Protein AF-A0A920JZ73-F1 (afdb_monomer_lite)

Secondary structure (DSSP, 8-state):
-HHHHHHHHHHHHHHTS-HHHHHHHHHTT--HHHHIIIIIHHHHHHHHHHHHHHHHS------

pLDDT: mean 80.76, std 9.34, range [50.44, 91.69]

Foldseek 3Di:
DVVVLVVVLVVQLQVQQDVVQLVVCVVVVHDPVCCCVVRRVVSSVVSNVVSVCVVPPDPPPDD

Structure (mmCIF, N/CA/C/O backbone):
data_AF-A0A920JZ73-F1
#
_entry.id   AF-A0A920JZ73-F1
#
loop_
_atom_site.group_PDB
_atom_site.id
_atom_site.type_symbol
_atom_site.label_atom_id
_atom_site.label_alt_id
_atom_site.label_comp_id
_atom_site.label_asym_id
_atom_site.label_entity_id
_atom_site.label_seq_id
_atom_site.pdbx_PDB_ins_code
_atom_site.Cartn_x
_atom_site.Cartn_y
_atom_site.Cartn_z
_atom_site.occupancy
_atom_site.B_iso_or_equiv
_atom_site.auth_seq_id
_atom_site.auth_comp_id
_atom_site.auth_asym_id
_atom_site.auth_atom_id
_atom_site.pdbx_PDB_model_num
ATOM 1 N N . MET A 1 1 ? 15.613 13.357 -12.745 1.00 56.28 1 MET A N 1
ATOM 2 C CA . MET A 1 1 ? 14.133 13.269 -12.778 1.00 56.28 1 MET A CA 1
ATOM 3 C C . MET A 1 1 ? 13.609 11.919 -12.265 1.00 56.28 1 MET A C 1
ATOM 5 O O . MET A 1 1 ? 12.530 11.503 -12.655 1.00 56.28 1 MET A O 1
ATOM 9 N N . ILE A 1 2 ? 14.319 11.252 -11.344 1.00 68.62 2 ILE A N 1
ATOM 10 C CA . ILE A 1 2 ? 13.890 9.945 -10.813 1.00 68.62 2 ILE A CA 1
ATOM 11 C C . ILE A 1 2 ? 12.727 10.088 -9.808 1.00 68.62 2 ILE A C 1
ATOM 13 O O . ILE A 1 2 ? 11.791 9.300 -9.825 1.00 68.62 2 ILE A O 1
ATOM 17 N N . ILE A 1 3 ? 12.750 11.151 -8.992 1.00 77.94 3 ILE A N 1
ATOM 18 C CA . ILE A 1 3 ? 11.743 11.430 -7.955 1.00 77.94 3 ILE A CA 1
ATOM 19 C C . ILE A 1 3 ? 10.330 11.653 -8.531 1.00 77.94 3 ILE A C 1
ATOM 21 O O . ILE A 1 3 ? 9.422 10.962 -8.078 1.00 77.94 3 ILE A O 1
ATOM 25 N N . PRO A 1 4 ? 10.096 12.543 -9.524 1.00 81.50 4 PRO A N 1
ATOM 26 C CA . PRO A 1 4 ? 8.742 12.763 -10.044 1.00 81.50 4 PRO A CA 1
ATOM 27 C C . PRO A 1 4 ? 8.157 11.527 -10.744 1.00 81.50 4 PRO A C 1
ATOM 29 O O . PRO A 1 4 ? 6.953 11.306 -10.676 1.00 81.50 4 PRO A O 1
ATOM 32 N N . PHE A 1 5 ? 8.998 10.696 -11.368 1.00 80.44 5 PHE A N 1
ATOM 33 C CA . PHE A 1 5 ? 8.550 9.479 -12.048 1.00 80.44 5 PHE A CA 1
ATOM 34 C C . PHE A 1 5 ? 8.074 8.413 -11.054 1.00 80.44 5 PHE A C 1
ATOM 36 O O . PHE A 1 5 ? 6.983 7.870 -11.192 1.00 80.44 5 PHE A O 1
ATOM 43 N N . VAL A 1 6 ? 8.858 8.169 -9.998 1.00 78.06 6 VAL A N 1
ATOM 44 C CA . VAL A 1 6 ? 8.485 7.228 -8.930 1.00 78.06 6 VAL A CA 1
ATOM 45 C C . VAL A 1 6 ? 7.260 7.724 -8.153 1.00 78.06 6 VAL A C 1
ATOM 47 O O . VAL A 1 6 ? 6.397 6.918 -7.808 1.00 78.06 6 VAL A O 1
ATOM 50 N N . ALA A 1 7 ? 7.150 9.036 -7.912 1.00 81.75 7 ALA A N 1
ATOM 51 C CA . ALA A 1 7 ? 5.990 9.630 -7.250 1.00 81.75 7 ALA A CA 1
ATOM 52 C C . ALA A 1 7 ? 4.695 9.408 -8.048 1.00 81.75 7 ALA A C 1
ATOM 54 O O . ALA A 1 7 ? 3.734 8.902 -7.481 1.00 81.75 7 ALA A O 1
ATOM 55 N N . SER A 1 8 ? 4.693 9.685 -9.358 1.00 83.00 8 SER A N 1
ATOM 56 C CA . SER A 1 8 ? 3.513 9.480 -10.215 1.00 83.00 8 SER A CA 1
ATOM 57 C C . SER A 1 8 ? 3.056 8.020 -10.230 1.00 83.00 8 SER A C 1
ATOM 59 O O . SER A 1 8 ? 1.893 7.740 -9.969 1.00 83.00 8 SER A O 1
ATOM 61 N N . LEU A 1 9 ? 3.983 7.075 -10.440 1.00 79.38 9 LEU A N 1
ATOM 62 C CA . LEU A 1 9 ? 3.657 5.642 -10.483 1.00 79.38 9 LEU A CA 1
ATOM 63 C C . LEU A 1 9 ? 3.095 5.116 -9.157 1.00 79.38 9 LEU A C 1
ATOM 65 O O . LEU A 1 9 ? 2.288 4.184 -9.144 1.00 79.38 9 LEU A O 1
ATOM 69 N N . THR A 1 10 ? 3.554 5.686 -8.043 1.00 81.56 10 THR A N 1
ATOM 70 C CA . THR A 1 10 ? 3.064 5.334 -6.707 1.00 81.56 10 THR A CA 1
ATOM 71 C C . THR A 1 10 ? 1.674 5.920 -6.464 1.00 81.56 10 THR A C 1
ATOM 73 O O . THR A 1 10 ? 0.820 5.233 -5.907 1.00 81.56 10 THR A O 1
ATOM 76 N N . ASP A 1 11 ? 1.427 7.156 -6.900 1.00 84.50 11 ASP A N 1
ATOM 77 C CA . ASP A 1 11 ? 0.127 7.821 -6.778 1.00 84.50 11 ASP A CA 1
ATOM 78 C C . ASP A 1 11 ? -0.956 7.087 -7.588 1.00 84.50 11 ASP A C 1
ATOM 80 O O . ASP A 1 11 ? -2.037 6.800 -7.068 1.00 84.50 11 ASP A O 1
ATOM 84 N N . ASP A 1 12 ? -0.621 6.644 -8.806 1.00 82.31 12 ASP A N 1
ATOM 85 C CA . ASP A 1 12 ? -1.500 5.822 -9.647 1.00 82.31 12 ASP A CA 1
ATOM 86 C C . ASP A 1 12 ? -1.829 4.477 -8.979 1.00 82.31 12 ASP A C 1
ATOM 88 O O . ASP A 1 12 ? -2.989 4.061 -8.910 1.00 82.31 12 ASP A O 1
ATOM 92 N N . ALA A 1 13 ? -0.820 3.803 -8.417 1.00 81.81 13 ALA A N 1
ATOM 93 C CA . ALA A 1 13 ? -1.009 2.523 -7.737 1.00 81.81 13 ALA A CA 1
ATOM 94 C C . ALA A 1 13 ? -1.862 2.636 -6.460 1.00 81.81 13 ALA A C 1
ATOM 96 O O . ALA A 1 13 ? -2.586 1.701 -6.112 1.00 81.81 13 ALA A O 1
ATOM 97 N N . LEU A 1 14 ? -1.786 3.768 -5.754 1.00 82.50 14 LEU A N 1
ATOM 98 C CA . LEU A 1 14 ? -2.594 4.040 -4.564 1.00 82.50 14 LEU A CA 1
ATOM 99 C C . LEU A 1 14 ? -4.024 4.461 -4.918 1.00 82.50 14 LEU A C 1
ATOM 101 O O . LEU A 1 14 ? -4.962 4.039 -4.241 1.00 82.50 14 LEU A O 1
ATOM 105 N N . THR A 1 15 ? -4.196 5.249 -5.978 1.00 84.06 15 THR A N 1
ATOM 106 C CA . THR A 1 15 ? -5.506 5.702 -6.472 1.00 84.06 15 THR A CA 1
ATOM 107 C C . THR A 1 15 ? -6.304 4.562 -7.102 1.00 84.06 15 THR A C 1
ATOM 109 O O . THR A 1 15 ? -7.533 4.560 -7.054 1.00 84.06 15 THR A O 1
ATOM 112 N N . ALA A 1 16 ? -5.620 3.531 -7.605 1.00 83.00 16 ALA A N 1
ATOM 113 C CA . ALA A 1 16 ? -6.245 2.295 -8.062 1.00 83.00 16 ALA A CA 1
ATOM 114 C C . ALA A 1 16 ? -6.965 1.513 -6.945 1.00 83.00 16 ALA A C 1
ATOM 116 O O . ALA A 1 16 ? -7.783 0.645 -7.250 1.00 83.00 16 ALA A O 1
ATOM 117 N N . VAL A 1 17 ? -6.689 1.789 -5.661 1.00 84.62 17 VAL A N 1
ATOM 118 C CA . VAL A 1 17 ? -7.392 1.146 -4.543 1.00 84.62 17 VAL A CA 1
ATOM 119 C C . VAL A 1 17 ? -8.776 1.784 -4.371 1.00 84.62 17 VAL A C 1
ATOM 121 O O . VAL A 1 17 ? -8.862 2.947 -3.970 1.00 84.62 17 VAL A O 1
ATOM 124 N N . PRO A 1 18 ? -9.877 1.042 -4.599 1.00 82.56 18 PRO A N 1
ATOM 125 C CA . PRO A 1 18 ? -11.216 1.601 -4.496 1.00 82.56 18 PRO A CA 1
ATOM 126 C C . PRO A 1 18 ? -11.522 2.059 -3.068 1.00 82.56 18 PRO A C 1
ATOM 128 O O . PRO A 1 18 ? -11.305 1.335 -2.092 1.00 82.56 18 PRO A O 1
ATOM 131 N N . GLN A 1 19 ? -12.081 3.264 -2.952 1.00 84.38 19 GLN A N 1
ATOM 132 C CA . GLN A 1 19 ? -12.411 3.897 -1.674 1.00 84.38 19 GLN A CA 1
ATOM 133 C C . GLN A 1 19 ? -13.365 3.042 -0.822 1.00 84.38 19 GLN A C 1
ATOM 135 O O . GLN A 1 19 ? -13.222 2.992 0.398 1.00 84.38 19 GLN A O 1
ATOM 140 N N . SER A 1 20 ? -14.240 2.264 -1.464 1.00 85.31 20 SER A N 1
ATOM 141 C CA . SER A 1 20 ? -15.151 1.314 -0.818 1.00 85.31 20 SER A CA 1
ATOM 142 C C . SER A 1 20 ? -14.432 0.271 0.049 1.00 85.31 20 SER A C 1
ATOM 144 O O . SER A 1 20 ? -14.982 -0.165 1.054 1.00 85.31 20 SER A O 1
ATOM 146 N N . LEU A 1 21 ? -13.194 -0.116 -0.292 1.00 84.94 21 LEU A N 1
ATOM 147 C CA . LEU A 1 21 ? -12.403 -1.046 0.524 1.00 84.94 21 LEU A CA 1
ATOM 148 C C . LEU A 1 21 ? -11.873 -0.381 1.801 1.00 84.94 21 LEU A C 1
ATOM 150 O O . LEU A 1 21 ? -11.875 -1.001 2.864 1.00 84.94 21 LEU A O 1
ATOM 154 N N . LYS A 1 22 ? -11.454 0.889 1.721 1.00 84.88 22 LYS A N 1
ATOM 155 C CA . LYS A 1 22 ? -11.069 1.674 2.907 1.00 84.88 22 LYS A CA 1
ATOM 156 C C . LYS A 1 22 ? -12.268 1.891 3.821 1.00 84.88 22 LYS A C 1
ATOM 158 O O . LYS A 1 22 ? -12.167 1.663 5.021 1.00 84.88 22 LYS A O 1
ATOM 163 N N . GLU A 1 23 ? -13.393 2.303 3.248 1.00 88.00 23 GLU A N 1
ATOM 164 C CA . GLU A 1 23 ? -14.626 2.565 3.992 1.00 88.00 23 GLU A CA 1
ATOM 165 C C . GLU A 1 23 ? -15.201 1.286 4.606 1.00 88.00 23 GLU A C 1
ATOM 167 O O . GLU A 1 23 ? -15.592 1.302 5.768 1.00 88.00 23 GLU A O 1
ATOM 172 N N . GLY A 1 24 ? -15.166 0.158 3.889 1.00 88.94 24 GLY A N 1
ATOM 173 C CA . GLY A 1 24 ? -15.565 -1.147 4.420 1.00 88.94 24 GLY A CA 1
ATOM 174 C C . GLY A 1 24 ? -14.686 -1.608 5.585 1.00 88.94 24 GLY A C 1
ATOM 175 O O . GLY A 1 24 ? -15.200 -2.083 6.591 1.00 88.94 24 GLY A O 1
ATOM 176 N N . SER A 1 25 ? -13.369 -1.404 5.494 1.00 88.06 25 SER A N 1
ATOM 177 C CA . SER A 1 25 ? -12.428 -1.706 6.582 1.00 88.06 25 SER A CA 1
ATOM 178 C C . SER A 1 25 ? -12.711 -0.866 7.833 1.00 88.06 25 SER A C 1
ATOM 180 O O . SER A 1 25 ? -12.817 -1.398 8.936 1.00 88.06 25 SER A O 1
ATOM 182 N N . LEU A 1 26 ? -12.917 0.442 7.657 1.00 90.50 26 LEU A N 1
ATOM 183 C CA . LEU A 1 26 ? -13.262 1.356 8.749 1.00 90.50 26 LEU A CA 1
ATOM 184 C C . LEU A 1 26 ? -14.636 1.036 9.359 1.00 90.50 26 LEU A C 1
ATOM 186 O O . LEU A 1 26 ? -14.788 1.083 10.578 1.00 90.50 26 LEU A O 1
ATOM 190 N N . ALA A 1 27 ? -15.622 0.657 8.540 1.00 90.25 27 ALA A N 1
ATOM 191 C CA . ALA A 1 27 ? -16.955 0.258 8.996 1.00 90.25 27 ALA A CA 1
ATOM 192 C C . ALA A 1 27 ? -16.947 -1.053 9.803 1.00 90.25 27 ALA A C 1
ATOM 194 O O . ALA A 1 27 ? -17.796 -1.240 10.670 1.00 90.25 27 ALA A O 1
ATOM 195 N N . MET A 1 28 ? -15.968 -1.934 9.569 1.00 87.19 28 MET A N 1
ATOM 196 C CA . MET A 1 28 ? -15.730 -3.129 10.390 1.00 87.19 28 MET A CA 1
ATOM 197 C C . MET A 1 28 ? -14.988 -2.831 11.706 1.00 87.19 28 MET A C 1
ATOM 199 O O . MET A 1 28 ? -14.715 -3.750 12.474 1.00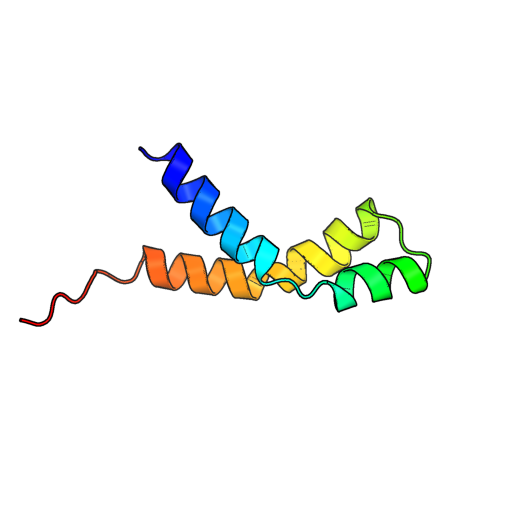 87.19 28 MET A O 1
ATOM 203 N N . GLY A 1 29 ? -14.672 -1.562 11.987 1.00 90.56 29 GLY A N 1
ATOM 204 C CA . GLY A 1 29 ? -13.955 -1.146 13.192 1.00 90.56 29 GLY A CA 1
ATOM 205 C C . GLY A 1 29 ? -12.432 -1.249 13.086 1.00 90.56 29 GLY A C 1
ATOM 206 O O . GLY A 1 29 ? -11.755 -1.111 14.103 1.00 90.56 29 GLY A O 1
ATOM 207 N N . ALA A 1 30 ? -11.878 -1.472 11.888 1.00 90.19 30 ALA A N 1
ATOM 208 C CA . ALA A 1 30 ? -10.433 -1.467 11.696 1.00 90.19 30 ALA A CA 1
ATOM 209 C C . ALA A 1 30 ? -9.875 -0.045 11.813 1.00 90.19 30 ALA A C 1
ATOM 211 O O . ALA A 1 30 ? -10.475 0.933 11.364 1.00 90.19 30 ALA A O 1
ATOM 212 N N . THR A 1 31 ? -8.675 0.082 12.364 1.00 91.69 31 THR A N 1
ATOM 213 C CA . THR A 1 31 ? -7.968 1.364 12.411 1.00 91.69 31 THR A CA 1
ATOM 214 C C . THR A 1 31 ? -7.401 1.743 11.040 1.00 91.69 31 THR A C 1
ATOM 216 O O . THR A 1 31 ? -7.242 0.911 10.143 1.00 91.69 31 THR A O 1
ATOM 219 N N . ILE A 1 32 ? -7.019 3.011 10.863 1.00 86.88 32 ILE A N 1
ATOM 220 C CA . ILE A 1 32 ? -6.332 3.482 9.644 1.00 86.88 32 ILE A CA 1
ATOM 221 C C . ILE A 1 32 ? -5.036 2.685 9.397 1.00 86.88 32 ILE A C 1
ATOM 223 O O . ILE A 1 32 ? -4.695 2.387 8.252 1.00 86.88 32 ILE A O 1
ATOM 227 N N . SER A 1 33 ? -4.330 2.298 10.465 1.00 88.81 33 SER A N 1
ATOM 228 C CA . SER A 1 33 ? -3.075 1.541 10.377 1.00 88.81 33 SER A CA 1
ATOM 229 C C . SER A 1 33 ? -3.307 0.095 9.918 1.00 88.81 33 SER A C 1
ATOM 231 O O . SER A 1 33 ? -2.592 -0.403 9.045 1.00 88.81 33 SER A O 1
ATOM 233 N N . GLU A 1 34 ? -4.353 -0.555 10.435 1.00 87.75 34 GLU A N 1
ATOM 234 C CA . GLU A 1 34 ? -4.776 -1.893 9.995 1.00 87.75 34 GLU A CA 1
ATOM 235 C C . GLU A 1 34 ? -5.311 -1.866 8.568 1.00 87.75 34 GLU A C 1
ATOM 237 O O . GLU A 1 34 ? -4.874 -2.657 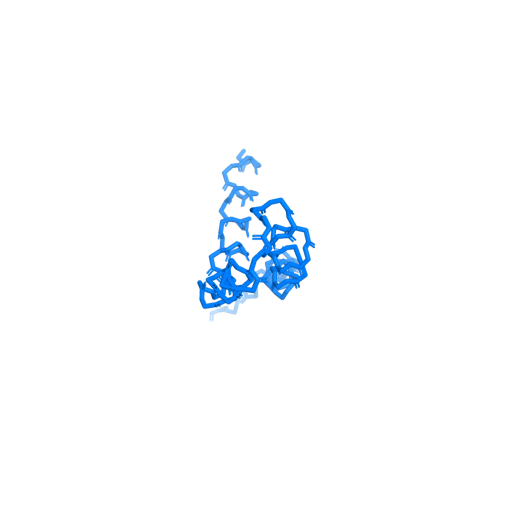7.740 1.00 87.75 34 GLU A O 1
ATOM 242 N N . THR A 1 35 ? -6.160 -0.890 8.242 1.00 89.38 35 THR A N 1
ATOM 243 C CA . THR A 1 35 ? -6.677 -0.676 6.884 1.00 89.38 35 THR A CA 1
ATOM 244 C C . THR A 1 35 ? -5.529 -0.477 5.898 1.00 89.38 35 THR A C 1
ATOM 246 O O . THR A 1 35 ? -5.519 -1.057 4.817 1.00 89.38 35 THR A O 1
ATOM 249 N N . THR A 1 36 ? -4.499 0.283 6.273 1.00 88.50 36 THR A N 1
ATOM 250 C CA . THR A 1 36 ? -3.340 0.487 5.399 1.00 88.50 36 THR A CA 1
ATOM 251 C C . THR A 1 36 ? -2.591 -0.814 5.148 1.00 88.50 36 THR A C 1
ATOM 253 O O . THR A 1 36 ? -2.347 -1.164 3.997 1.00 88.50 36 THR A O 1
ATOM 256 N N . LYS A 1 37 ? -2.266 -1.571 6.199 1.00 86.19 37 LYS A N 1
ATOM 257 C CA . LYS A 1 37 ? -1.468 -2.796 6.057 1.00 86.19 37 LYS A CA 1
ATOM 258 C C . LYS A 1 37 ? -2.234 -3.967 5.450 1.00 86.19 37 LYS A C 1
ATOM 260 O O . LYS A 1 37 ? -1.657 -4.722 4.678 1.00 86.19 37 LYS A O 1
ATOM 265 N N . GLN A 1 38 ? -3.500 -4.134 5.816 1.00 86.81 38 GLN A N 1
ATOM 266 C CA . GLN A 1 38 ? -4.298 -5.306 5.456 1.00 86.81 38 GLN A 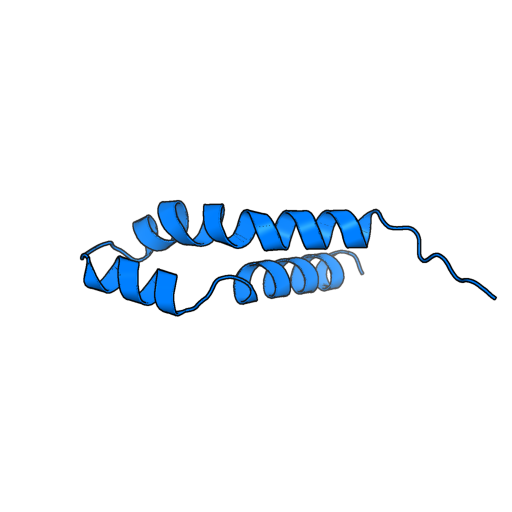CA 1
ATOM 267 C C . GLN A 1 38 ? -5.192 -5.085 4.240 1.00 86.81 38 GLN A C 1
ATOM 269 O O . GLN A 1 38 ? -5.618 -6.062 3.633 1.00 86.81 38 GLN A O 1
ATOM 274 N N . VAL A 1 39 ? -5.460 -3.831 3.868 1.00 88.50 39 VAL A N 1
ATOM 275 C CA . VAL A 1 39 ? -6.315 -3.504 2.723 1.00 88.50 39 VAL A CA 1
ATOM 276 C C . VAL A 1 39 ? -5.539 -2.726 1.674 1.00 88.50 39 VAL A C 1
ATOM 278 O O . VAL A 1 39 ? -5.432 -3.201 0.553 1.00 88.50 39 VAL A O 1
ATOM 281 N N . ILE A 1 40 ? -4.938 -1.581 2.013 1.00 85.94 40 ILE A N 1
ATOM 282 C CA . ILE A 1 40 ? -4.290 -0.713 1.014 1.00 85.94 40 ILE A CA 1
ATOM 283 C C . ILE A 1 40 ? -3.056 -1.381 0.398 1.00 85.94 40 ILE A C 1
ATOM 285 O O . ILE A 1 40 ? -2.978 -1.434 -0.821 1.00 85.94 40 ILE A O 1
ATOM 289 N N . ILE A 1 41 ? -2.121 -1.906 1.201 1.00 86.62 41 ILE A N 1
ATOM 290 C CA . ILE A 1 41 ? -0.894 -2.566 0.706 1.00 86.62 41 ILE A CA 1
ATOM 291 C C . ILE A 1 41 ? -1.202 -3.756 -0.229 1.00 86.62 41 ILE A C 1
ATOM 293 O O . ILE A 1 41 ? -0.628 -3.812 -1.316 1.00 86.62 41 ILE A O 1
ATOM 297 N N . PRO A 1 42 ? -2.083 -4.712 0.131 1.00 83.12 42 PRO A N 1
ATOM 298 C CA . PRO A 1 42 ? -2.416 -5.809 -0.776 1.00 83.12 42 PRO A CA 1
ATOM 299 C C . PRO A 1 42 ? -3.333 -5.384 -1.931 1.00 83.12 42 PRO A C 1
ATOM 301 O O . PRO A 1 42 ? -3.204 -5.925 -3.026 1.00 83.12 42 PRO A O 1
ATOM 304 N N . ALA A 1 43 ? -4.231 -4.411 -1.749 1.00 85.62 43 ALA A N 1
ATOM 305 C CA . ALA A 1 43 ? -5.084 -3.938 -2.841 1.00 85.62 43 ALA A CA 1
ATOM 306 C C . ALA A 1 43 ? -4.289 -3.155 -3.897 1.00 85.62 43 ALA A C 1
ATOM 308 O O . ALA A 1 43 ? -4.537 -3.325 -5.091 1.00 85.62 43 ALA A O 1
ATOM 309 N N . SER A 1 44 ? -3.297 -2.358 -3.483 1.00 85.75 44 SER A N 1
ATOM 310 C CA . SER A 1 44 ? -2.426 -1.608 -4.39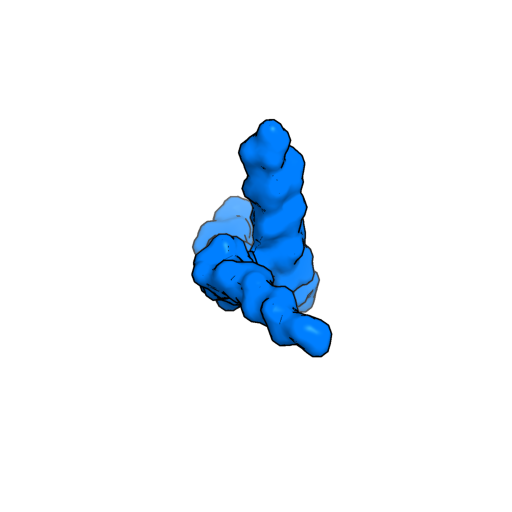5 1.00 85.75 44 SER A CA 1
ATOM 311 C C . SER A 1 44 ? -1.440 -2.501 -5.146 1.00 85.75 44 SER A C 1
ATOM 313 O O . SER A 1 44 ? -0.869 -2.060 -6.140 1.00 85.75 44 SER A O 1
ATOM 315 N N . PHE A 1 45 ? -1.281 -3.771 -4.750 1.00 83.88 45 PHE A N 1
ATOM 316 C CA . PHE A 1 45 ? -0.422 -4.742 -5.435 1.00 83.88 45 PHE A CA 1
ATOM 317 C C . PHE A 1 45 ? -0.735 -4.842 -6.935 1.00 83.88 45 PHE A C 1
ATOM 319 O O . PHE A 1 45 ? 0.182 -4.875 -7.750 1.00 83.88 45 PHE A O 1
ATOM 326 N N . HIS A 1 46 ? -2.015 -4.802 -7.318 1.00 78.94 46 HIS A N 1
ATOM 327 C CA . HIS A 1 46 ? -2.422 -4.818 -8.727 1.00 78.94 46 HIS A CA 1
ATOM 328 C C . HIS A 1 46 ? -1.927 -3.579 -9.486 1.00 78.94 46 HIS A C 1
ATOM 330 O O . HIS A 1 46 ? -1.419 -3.700 -10.600 1.00 78.94 46 HIS A O 1
ATOM 336 N N . GLY A 1 47 ? -2.026 -2.401 -8.862 1.00 79.00 47 GLY A N 1
ATOM 337 C CA . GLY A 1 47 ? -1.520 -1.145 -9.411 1.00 79.00 47 GLY A CA 1
ATOM 338 C C . GLY A 1 47 ? 0.001 -1.149 -9.531 1.00 79.00 47 GLY A C 1
ATOM 339 O O . GLY A 1 47 ? 0.525 -0.842 -10.591 1.00 79.00 47 GLY A O 1
ATOM 340 N N . ILE A 1 48 ? 0.714 -1.600 -8.493 1.00 82.38 48 ILE A N 1
ATOM 341 C CA . ILE A 1 48 ? 2.182 -1.701 -8.492 1.00 82.38 48 ILE A CA 1
ATOM 342 C C . ILE A 1 48 ? 2.665 -2.649 -9.593 1.00 82.38 48 ILE A C 1
ATOM 344 O O . ILE A 1 48 ? 3.601 -2.312 -10.314 1.00 82.38 48 ILE A O 1
ATOM 348 N N . VAL A 1 49 ? 2.025 -3.812 -9.754 1.00 82.44 49 VAL A N 1
ATOM 349 C CA . VAL A 1 49 ? 2.364 -4.771 -10.817 1.00 82.44 49 VAL A CA 1
ATOM 350 C C . VAL A 1 49 ? 2.107 -4.164 -12.199 1.00 82.44 49 VAL A C 1
ATOM 352 O O . VAL A 1 49 ? 2.969 -4.275 -13.066 1.00 82.44 49 VAL A O 1
ATOM 355 N N . GLY A 1 50 ? 0.988 -3.462 -12.402 1.00 80.38 50 GLY A N 1
ATOM 356 C CA . GLY A 1 50 ? 0.709 -2.738 -13.648 1.00 80.38 50 GLY A CA 1
ATOM 357 C C . GLY A 1 50 ? 1.739 -1.643 -13.952 1.00 80.38 50 GLY A C 1
ATOM 358 O O . GLY A 1 50 ? 2.271 -1.589 -15.060 1.00 80.38 50 GLY A O 1
ATOM 359 N N . SER A 1 51 ? 2.088 -0.828 -12.955 1.00 77.44 51 SER A N 1
ATOM 360 C CA . SER A 1 51 ? 3.113 0.218 -13.047 1.00 77.44 51 SER A CA 1
ATOM 361 C C . SER A 1 51 ? 4.496 -0.354 -13.357 1.00 77.44 51 SER A C 1
ATOM 363 O O . SER A 1 51 ? 5.224 0.200 -14.177 1.00 77.44 51 SER A O 1
ATOM 365 N N . PHE A 1 52 ? 4.859 -1.488 -12.749 1.00 81.12 52 PHE A N 1
ATOM 366 C CA . PHE A 1 52 ? 6.097 -2.204 -13.057 1.00 81.12 52 PHE A CA 1
ATOM 367 C C . PHE A 1 52 ? 6.098 -2.721 -14.495 1.00 81.12 52 PHE A C 1
ATOM 369 O O . PHE A 1 52 ? 7.069 -2.514 -15.216 1.00 81.12 52 PHE A O 1
ATOM 376 N N . LEU A 1 53 ? 5.011 -3.355 -14.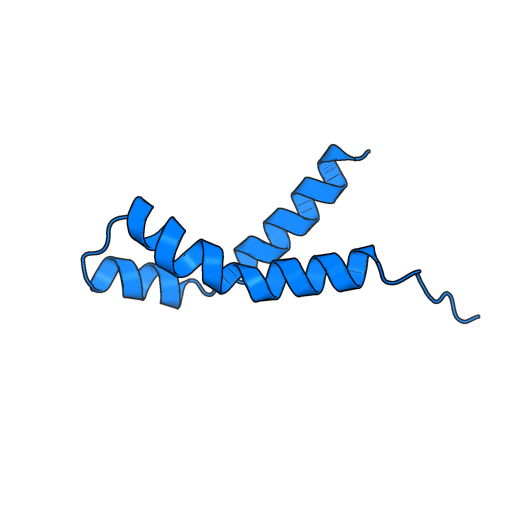937 1.00 80.69 53 LEU A N 1
ATOM 377 C CA . LEU A 1 53 ? 4.887 -3.839 -16.311 1.00 80.69 53 LEU A CA 1
ATOM 378 C C . LEU A 1 53 ? 4.978 -2.696 -17.330 1.00 80.69 53 LEU A C 1
ATOM 380 O O . LEU A 1 53 ? 5.622 -2.866 -18.358 1.00 80.69 53 LEU A O 1
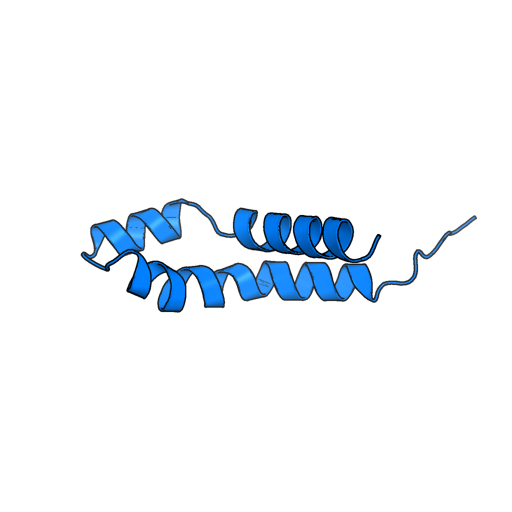ATOM 384 N N . LEU A 1 54 ? 4.406 -1.526 -17.034 1.00 76.06 54 LEU A N 1
ATOM 385 C CA . LEU A 1 54 ? 4.537 -0.322 -17.861 1.00 76.06 54 LEU A CA 1
ATOM 386 C C . LEU A 1 54 ? 5.961 0.239 -17.860 1.00 76.06 54 LEU A C 1
ATOM 388 O O . LEU A 1 54 ? 6.482 0.568 -18.919 1.00 76.06 54 LEU A O 1
ATOM 392 N N . ALA A 1 55 ? 6.607 0.320 -16.696 1.00 76.06 55 ALA A N 1
ATOM 393 C CA . ALA A 1 55 ? 7.974 0.824 -16.576 1.00 76.06 55 ALA A CA 1
ATOM 394 C C . ALA A 1 55 ? 9.000 -0.081 -17.281 1.00 76.06 55 ALA A C 1
ATOM 396 O O . ALA A 1 55 ? 9.987 0.413 -17.823 1.00 76.06 55 ALA A O 1
ATOM 397 N N . PHE A 1 56 ? 8.765 -1.398 -17.283 1.00 77.31 56 PHE A N 1
ATOM 398 C CA . PHE A 1 56 ? 9.581 -2.377 -18.005 1.00 77.31 56 PHE A CA 1
ATOM 399 C C . PHE A 1 56 ? 9.120 -2.624 -19.437 1.00 77.31 56 PHE A C 1
ATOM 401 O O . PHE A 1 56 ? 9.848 -3.280 -20.180 1.00 77.31 56 PHE A O 1
ATOM 408 N N . SER A 1 57 ? 7.955 -2.118 -19.845 1.00 76.00 57 SER A N 1
ATOM 409 C CA . SER A 1 57 ? 7.551 -2.141 -21.243 1.00 76.00 57 SER A CA 1
ATOM 410 C C . SER A 1 57 ? 8.414 -1.116 -21.972 1.00 76.00 57 SER A C 1
ATOM 412 O O . SER A 1 57 ? 8.192 0.085 -21.801 1.00 76.00 57 SER A O 1
ATOM 414 N N . PRO A 1 58 ? 9.390 -1.528 -22.802 1.00 64.38 58 PRO A N 1
ATOM 415 C CA . PRO A 1 58 ? 9.998 -0.577 -23.713 1.00 64.38 58 PRO A CA 1
ATOM 416 C C . PRO A 1 58 ? 8.861 0.046 -24.536 1.00 64.38 58 PRO A C 1
ATOM 418 O O . PRO A 1 58 ? 7.948 -0.687 -24.939 1.00 64.38 58 PRO A O 1
ATOM 421 N N . PRO A 1 59 ? 8.851 1.373 -24.758 1.00 50.44 59 PRO A N 1
ATOM 422 C CA . PRO A 1 59 ? 7.895 1.968 -25.670 1.00 50.44 59 PRO A CA 1
ATOM 423 C C . PRO A 1 59 ? 8.131 1.299 -27.019 1.00 50.44 59 PRO A C 1
ATOM 425 O O . PRO A 1 59 ? 9.149 1.518 -27.676 1.00 50.44 59 PRO A O 1
ATOM 428 N N . LEU A 1 60 ? 7.221 0.406 -27.403 1.00 59.88 60 LEU A N 1
ATOM 429 C CA . LEU A 1 60 ? 7.177 -0.108 -28.754 1.00 59.88 60 LEU A CA 1
ATOM 430 C C . LEU A 1 60 ? 6.631 1.039 -29.599 1.00 59.88 60 LEU A C 1
ATOM 432 O O . LEU A 1 60 ? 5.446 1.085 -29.920 1.00 59.88 60 LEU A O 1
ATOM 436 N N . GLU A 1 61 ? 7.514 1.984 -29.911 1.00 61.16 61 GLU A N 1
ATOM 437 C CA . GLU A 1 61 ? 7.345 2.947 -30.984 1.00 61.16 61 GLU A CA 1
ATOM 438 C C . GLU A 1 61 ? 7.269 2.140 -32.285 1.00 61.16 61 GLU A C 1
ATOM 440 O O . GLU A 1 61 ? 8.250 1.892 -32.987 1.00 61.16 61 GLU A O 1
ATOM 445 N N . ARG A 1 62 ? 6.073 1.613 -32.567 1.00 57.78 62 ARG A N 1
ATOM 446 C CA . ARG A 1 62 ? 5.695 1.254 -33.923 1.00 57.78 62 ARG A CA 1
ATOM 447 C C . ARG A 1 62 ? 5.450 2.569 -34.653 1.00 57.78 62 ARG A C 1
ATOM 449 O O . ARG A 1 62 ? 4.466 3.236 -34.365 1.00 57.78 62 ARG A O 1
ATOM 456 N N . ARG A 1 63 ? 6.417 2.891 -35.516 1.00 53.88 63 ARG A N 1
ATOM 457 C CA . ARG A 1 63 ? 6.276 3.473 -36.863 1.00 53.88 63 ARG A CA 1
ATOM 458 C C . ARG A 1 63 ? 4.972 4.209 -37.156 1.00 53.88 63 ARG A C 1
ATOM 460 O O . ARG A 1 63 ? 3.927 3.523 -37.188 1.00 53.88 63 ARG A O 1
#

Radius of gyration: 14.94 Å; chains: 1; bounding box: 31×19×50 Å

Sequence (63 aa):
MIIPFVASLTDDALTAVPQSLKEGSLAMGATISETTKQVIIPASFHGIVGSFLLAFSPPLERR